Protein AF-X1TJ73-F1 (afdb_monomer_lite)

Structure (mmCIF, N/CA/C/O backbone):
data_AF-X1TJ73-F1
#
_entry.id   AF-X1TJ73-F1
#
loop_
_atom_site.group_PDB
_atom_site.id
_atom_site.type_symbol
_atom_site.label_atom_id
_atom_site.label_alt_id
_atom_site.label_comp_id
_atom_site.label_asym_id
_atom_site.label_entity_id
_atom_site.label_seq_id
_atom_site.pdbx_PDB_ins_code
_atom_site.Cartn_x
_atom_site.Cartn_y
_atom_site.Cartn_z
_atom_site.occupancy
_atom_site.B_iso_or_equiv
_atom_site.auth_seq_id
_atom_site.auth_comp_id
_atom_site.auth_asym_id
_atom_site.auth_atom_id
_atom_site.pdbx_PDB_model_num
ATOM 1 N N . MET A 1 1 ? 18.230 -20.813 -7.230 1.00 63.91 1 MET A N 1
ATOM 2 C CA . MET A 1 1 ? 17.495 -20.087 -6.168 1.00 63.91 1 MET A CA 1
ATOM 3 C C . MET A 1 1 ? 16.538 -21.046 -5.472 1.00 63.91 1 MET A C 1
ATOM 5 O O . MET A 1 1 ? 15.922 -21.858 -6.158 1.00 63.91 1 MET A O 1
ATOM 9 N N . SER A 1 2 ? 16.470 -21.008 -4.137 1.00 76.06 2 SER A N 1
ATOM 10 C CA . SER A 1 2 ? 15.566 -21.855 -3.340 1.00 76.06 2 SER A CA 1
ATOM 11 C C . SER A 1 2 ? 14.183 -21.212 -3.210 1.00 76.06 2 SER A C 1
ATOM 13 O O . SER A 1 2 ? 14.056 -19.998 -3.333 1.00 76.06 2 SER A O 1
ATOM 15 N N . ASN A 1 3 ? 13.158 -22.032 -2.983 1.00 91.62 3 ASN A N 1
ATOM 16 C CA . ASN A 1 3 ? 11.834 -21.556 -2.594 1.00 91.62 3 ASN A CA 1
ATOM 17 C C . ASN A 1 3 ? 11.852 -21.291 -1.083 1.00 91.62 3 ASN A C 1
ATOM 19 O O . ASN A 1 3 ? 12.287 -22.162 -0.332 1.00 91.62 3 ASN A O 1
ATOM 23 N N . SER A 1 4 ? 11.405 -20.119 -0.643 1.00 96.50 4 SER A N 1
ATOM 24 C CA . SER A 1 4 ? 11.385 -19.737 0.770 1.00 96.50 4 SER A CA 1
ATOM 25 C C . SER A 1 4 ? 9.994 -19.280 1.170 1.00 96.50 4 SER A C 1
ATOM 27 O O . SER A 1 4 ? 9.349 -18.533 0.436 1.00 96.50 4 SER A O 1
ATOM 29 N N . HIS A 1 5 ? 9.548 -19.721 2.341 1.00 97.25 5 HIS A N 1
ATOM 30 C CA . HIS A 1 5 ? 8.290 -19.317 2.949 1.00 97.25 5 HIS A CA 1
ATOM 31 C C . HIS A 1 5 ? 8.534 -19.022 4.424 1.00 97.25 5 HIS A C 1
ATOM 33 O O . HIS A 1 5 ? 9.240 -19.762 5.107 1.00 97.25 5 HIS A O 1
ATOM 39 N N . LYS A 1 6 ? 7.924 -17.951 4.917 1.00 97.94 6 LYS A N 1
ATOM 40 C CA . LYS A 1 6 ? 7.961 -17.550 6.317 1.00 97.94 6 LYS A CA 1
ATOM 41 C C . LYS A 1 6 ? 6.555 -17.154 6.732 1.00 97.94 6 LYS A C 1
ATOM 43 O O . LYS A 1 6 ? 6.015 -16.182 6.212 1.00 97.94 6 LYS A O 1
ATOM 48 N N . VAL A 1 7 ? 5.989 -17.897 7.673 1.00 98.19 7 VAL A N 1
ATOM 49 C CA . VAL A 1 7 ? 4.808 -17.465 8.423 1.00 98.19 7 VAL A CA 1
ATOM 50 C C . VAL A 1 7 ? 5.302 -16.754 9.675 1.00 98.19 7 VAL A C 1
ATOM 52 O O . VAL A 1 7 ? 6.294 -17.168 10.276 1.00 98.19 7 VAL A O 1
ATOM 55 N N . PHE A 1 8 ? 4.670 -15.646 10.030 1.00 98.12 8 PHE A N 1
ATOM 56 C CA . PHE A 1 8 ? 5.055 -14.840 11.180 1.00 98.12 8 PHE A CA 1
ATOM 57 C C . PHE A 1 8 ? 3.831 -14.181 11.806 1.00 98.12 8 PHE A C 1
ATOM 59 O O . PHE A 1 8 ? 2.776 -14.109 11.189 1.00 98.12 8 PHE A O 1
ATOM 66 N N . VAL A 1 9 ? 3.988 -13.676 13.023 1.00 98.19 9 VAL A N 1
ATOM 67 C CA . VAL A 1 9 ? 3.064 -12.722 13.641 1.00 98.19 9 VAL A CA 1
ATOM 68 C C . VAL A 1 9 ? 3.860 -11.450 13.889 1.00 98.19 9 VAL A C 1
ATOM 70 O O . VAL A 1 9 ? 5.031 -11.516 14.265 1.00 98.19 9 VAL A O 1
ATOM 73 N N . SER A 1 10 ? 3.266 -10.294 13.619 1.00 96.81 10 SER A N 1
ATOM 74 C CA . SER A 1 10 ? 3.901 -8.998 13.848 1.00 96.81 10 SER A CA 1
ATOM 75 C C . SER A 1 10 ? 2.876 -8.035 14.420 1.00 96.81 10 SER A C 1
ATOM 77 O O . SER A 1 10 ? 1.741 -7.990 13.951 1.00 96.81 10 SER A O 1
ATOM 79 N N . GLY A 1 11 ? 3.296 -7.278 15.428 1.00 96.25 11 GLY A N 1
ATOM 80 C CA . GLY A 1 11 ? 2.509 -6.232 16.058 1.00 96.25 11 GLY A CA 1
ATOM 81 C C . GLY A 1 11 ? 3.293 -4.931 16.120 1.00 96.25 11 GLY A C 1
ATOM 82 O O . GLY A 1 11 ? 4.523 -4.951 16.194 1.00 96.25 11 GLY A O 1
ATOM 83 N N . MET A 1 12 ? 2.575 -3.820 16.087 1.00 96.56 12 MET A N 1
ATOM 84 C CA . MET A 1 12 ? 3.081 -2.479 16.339 1.00 96.56 12 MET A CA 1
ATOM 85 C C . MET A 1 12 ? 2.033 -1.725 17.150 1.00 96.56 12 MET A C 1
ATOM 87 O O . MET A 1 12 ? 0.839 -1.906 16.919 1.00 96.56 12 MET A O 1
ATOM 91 N N . GLN A 1 13 ? 2.495 -0.907 18.090 1.00 97.12 13 GLN A N 1
ATOM 92 C CA . GLN A 1 13 ? 1.658 -0.046 18.909 1.00 97.12 13 GLN A CA 1
ATOM 93 C C . GLN A 1 13 ? 2.299 1.337 18.977 1.00 97.12 13 GLN A C 1
ATOM 95 O O . GLN A 1 13 ? 3.507 1.452 19.198 1.00 97.12 13 GLN A O 1
ATOM 100 N N . PHE A 1 14 ? 1.472 2.358 18.810 1.00 95.81 14 PHE A N 1
ATOM 101 C CA . PHE A 1 14 ? 1.806 3.756 19.014 1.00 95.81 14 PHE A CA 1
ATOM 102 C C . PHE A 1 14 ? 1.020 4.277 20.210 1.00 95.81 14 PHE A C 1
ATOM 104 O O . PHE A 1 14 ? -0.170 3.993 20.360 1.00 95.81 14 PHE A O 1
ATOM 111 N N . ASN A 1 15 ? 1.711 5.024 21.064 1.00 95.75 15 ASN A N 1
ATOM 112 C CA . ASN A 1 15 ? 1.119 5.708 22.203 1.00 95.75 15 ASN A CA 1
ATOM 113 C C . ASN A 1 15 ? 1.318 7.208 22.017 1.00 95.75 15 ASN A C 1
ATOM 115 O O . ASN A 1 15 ? 2.368 7.629 21.521 1.00 95.75 15 ASN A O 1
ATOM 119 N N . ARG A 1 16 ? 0.350 7.995 22.477 1.00 92.06 16 ARG A N 1
ATOM 120 C CA . ARG A 1 16 ? 0.398 9.451 22.376 1.00 92.06 16 ARG A CA 1
ATOM 121 C C . ARG A 1 16 ? 1.516 10.025 23.223 1.00 92.06 16 ARG A C 1
ATOM 123 O O . ARG A 1 16 ? 1.766 9.577 24.342 1.00 92.06 16 ARG A O 1
ATOM 130 N N . VAL A 1 17 ? 2.138 11.079 22.710 1.00 91.75 17 VAL A N 1
ATOM 131 C CA . VAL A 1 17 ? 3.201 11.801 23.422 1.00 91.75 17 VAL A CA 1
ATOM 132 C C . VAL A 1 17 ? 2.646 12.590 24.614 1.00 91.75 17 VAL A C 1
ATOM 134 O O . VAL A 1 17 ? 3.331 12.731 25.621 1.00 91.75 17 VAL A O 1
ATOM 137 N N . GLU A 1 18 ? 1.409 13.080 24.512 1.00 92.81 18 GLU A N 1
ATOM 138 C CA . GLU A 1 18 ? 0.784 13.984 25.488 1.00 92.81 18 GLU A CA 1
ATOM 139 C C . GLU A 1 18 ? 0.465 13.309 26.827 1.00 92.81 18 GLU A C 1
ATOM 141 O O . GLU A 1 18 ? 0.726 13.882 27.884 1.00 92.81 18 GLU A O 1
ATOM 146 N N . ASP A 1 19 ? -0.100 12.100 26.790 1.00 92.75 19 ASP A N 1
ATOM 147 C CA . ASP A 1 19 ? -0.622 11.407 27.976 1.00 92.75 19 ASP A CA 1
ATOM 148 C C . ASP A 1 19 ? -0.216 9.923 28.067 1.00 92.75 19 ASP A C 1
ATOM 150 O O . ASP A 1 19 ? -0.573 9.244 29.030 1.00 92.75 19 ASP A O 1
ATOM 154 N N . GLY A 1 20 ? 0.528 9.398 27.086 1.00 92.50 20 GLY A N 1
ATOM 155 C CA . GLY A 1 20 ? 0.958 7.997 27.040 1.00 92.50 20 GLY A CA 1
ATOM 156 C C . GLY A 1 20 ? -0.156 6.986 26.750 1.00 92.50 20 GLY A C 1
ATOM 157 O O . GLY A 1 20 ? 0.097 5.780 26.800 1.00 92.50 20 GLY A O 1
ATOM 158 N N . SER A 1 21 ? -1.375 7.441 26.457 1.00 94.19 21 SER A N 1
ATOM 159 C CA . SER A 1 21 ? -2.500 6.576 26.090 1.00 94.19 21 SER A CA 1
ATOM 160 C C . SER A 1 21 ? -2.286 5.896 24.734 1.00 94.19 21 SER A C 1
ATOM 162 O O . SER A 1 21 ? -1.499 6.358 23.907 1.00 94.19 21 SER A O 1
ATOM 164 N N . LEU A 1 22 ? -3.003 4.794 24.494 1.00 92.69 22 LEU A N 1
ATOM 165 C CA . LEU A 1 22 ? -2.978 4.090 23.212 1.00 92.69 22 LEU A CA 1
ATOM 166 C C . LEU A 1 22 ? -3.520 4.982 22.087 1.00 92.69 22 LEU A C 1
ATOM 168 O O . LEU A 1 22 ? -4.647 5.455 22.189 1.00 92.69 22 LEU A O 1
ATOM 172 N N . GLU A 1 23 ? -2.755 5.134 21.008 1.00 94.12 23 GLU A N 1
ATOM 173 C CA . GLU A 1 23 ? -3.157 5.860 19.796 1.00 94.12 23 GLU A CA 1
ATOM 174 C C . GLU A 1 23 ? -3.572 4.897 18.681 1.00 94.12 23 GLU A C 1
ATOM 176 O O . GLU A 1 23 ? -4.701 4.938 18.204 1.00 94.12 23 GLU A O 1
ATOM 181 N N . SER A 1 24 ? -2.672 3.980 18.324 1.00 95.94 24 SER A N 1
ATOM 182 C CA . SER A 1 24 ? -2.871 3.023 17.237 1.00 95.94 24 SER A CA 1
ATOM 183 C C . SER A 1 24 ? -2.226 1.689 17.589 1.00 95.94 24 SER A C 1
ATOM 185 O O . SER A 1 24 ? -1.172 1.622 18.227 1.00 95.94 24 SER A O 1
ATOM 187 N N . THR A 1 25 ? -2.849 0.590 17.191 1.00 97.50 25 THR A N 1
ATOM 188 C CA . THR A 1 25 ? -2.264 -0.749 17.231 1.00 97.50 25 THR A CA 1
ATOM 189 C C . THR A 1 25 ? -2.606 -1.485 15.956 1.00 97.50 25 THR A C 1
ATOM 191 O O . THR A 1 25 ? -3.744 -1.462 15.506 1.00 97.50 25 THR A O 1
ATOM 194 N N . SER A 1 26 ? -1.640 -2.231 15.428 1.00 97.44 26 SER A N 1
ATOM 195 C CA . SER A 1 26 ? -1.865 -3.185 14.349 1.00 97.44 26 SER A CA 1
ATOM 196 C C . SER A 1 26 ? -1.132 -4.476 14.664 1.00 97.44 26 SER A C 1
ATOM 198 O O . SER A 1 26 ? 0.089 -4.477 14.834 1.00 97.44 26 SER A O 1
ATOM 200 N N . ILE A 1 27 ? -1.857 -5.588 14.757 1.00 98.38 27 ILE A N 1
ATOM 201 C CA . ILE A 1 27 ? -1.286 -6.904 15.041 1.00 98.38 27 ILE A CA 1
ATOM 202 C C . ILE A 1 27 ? -1.929 -7.974 14.177 1.00 98.38 27 ILE A C 1
ATOM 204 O O . ILE A 1 27 ? -3.138 -7.994 13.978 1.00 98.38 27 ILE A O 1
ATOM 208 N N . GLY A 1 28 ? -1.133 -8.917 13.689 1.00 98.25 28 GLY A N 1
ATOM 209 C CA . GLY A 1 28 ? -1.711 -10.089 13.056 1.00 98.25 28 GLY A CA 1
ATOM 210 C C . GLY A 1 28 ? -0.709 -11.022 12.397 1.00 98.25 28 GLY A C 1
ATOM 211 O O . GLY A 1 28 ? 0.503 -10.757 12.393 1.00 98.25 28 GLY A O 1
ATOM 212 N N . PRO A 1 29 ? -1.203 -12.157 11.882 1.00 98.50 29 PRO A N 1
ATOM 213 C CA . PRO A 1 29 ? -0.395 -13.100 11.139 1.00 98.50 29 PRO A CA 1
ATOM 214 C C . PRO A 1 29 ? -0.016 -12.543 9.764 1.00 98.50 29 PRO A C 1
ATOM 216 O O . PRO A 1 29 ? -0.757 -11.800 9.118 1.00 98.50 29 PRO A O 1
ATOM 219 N N . GLY A 1 30 ? 1.142 -12.973 9.287 1.00 98.44 30 GLY A N 1
ATOM 220 C CA . GLY A 1 30 ? 1.637 -12.671 7.962 1.00 98.44 30 GLY A CA 1
ATOM 221 C C . GLY A 1 30 ? 2.323 -13.861 7.315 1.00 98.44 30 GLY A C 1
ATOM 222 O O . GLY A 1 30 ? 2.812 -14.781 7.975 1.00 98.44 30 GLY A O 1
ATOM 223 N N . TRP A 1 31 ? 2.368 -13.820 5.992 1.00 98.50 31 TRP A N 1
ATOM 224 C CA . TRP A 1 31 ? 3.040 -14.798 5.161 1.00 98.50 31 TRP A CA 1
ATOM 225 C C . TRP A 1 31 ? 3.908 -14.082 4.134 1.00 98.50 31 TRP A C 1
ATOM 227 O O . TRP A 1 31 ? 3.417 -13.339 3.288 1.00 98.50 31 TRP A O 1
ATOM 237 N N . SER A 1 32 ? 5.213 -14.325 4.211 1.00 98.38 32 SER A N 1
ATOM 238 C CA . SER A 1 32 ? 6.173 -13.921 3.190 1.00 98.38 32 SER A CA 1
ATOM 239 C C . SER A 1 32 ? 6.628 -15.134 2.404 1.00 98.38 32 SER A C 1
ATOM 241 O O . SER A 1 32 ? 6.892 -16.192 2.981 1.00 98.38 32 SER A O 1
ATOM 243 N N . PHE A 1 33 ? 6.812 -14.974 1.101 1.00 97.88 33 PHE A N 1
ATOM 244 C CA . PHE A 1 33 ? 7.442 -15.996 0.282 1.00 97.88 33 PHE A CA 1
ATOM 245 C C . PHE A 1 33 ? 8.327 -15.405 -0.808 1.00 97.88 33 PHE A C 1
ATOM 247 O O . PHE A 1 33 ? 8.131 -14.281 -1.269 1.00 97.88 33 PHE A O 1
ATOM 254 N N . GLN A 1 34 ? 9.286 -16.212 -1.247 1.00 97.44 34 GLN A N 1
ATOM 255 C CA . GLN A 1 34 ? 10.063 -15.985 -2.451 1.00 97.44 34 GLN A CA 1
ATOM 256 C C . GLN A 1 34 ? 10.133 -17.286 -3.243 1.00 97.44 34 GLN A C 1
ATOM 258 O O . GLN A 1 34 ? 10.595 -18.311 -2.745 1.00 97.44 34 GLN A O 1
ATOM 263 N N . THR A 1 35 ? 9.687 -17.240 -4.492 1.00 96.06 35 THR A N 1
ATOM 264 C CA . THR A 1 35 ? 9.683 -18.414 -5.370 1.00 96.06 35 THR A CA 1
ATOM 265 C C . THR A 1 35 ? 11.043 -18.625 -6.030 1.00 96.06 35 THR A C 1
ATOM 267 O O . THR A 1 35 ? 11.834 -17.695 -6.188 1.00 96.06 35 THR A O 1
ATOM 270 N N . LYS A 1 36 ? 11.285 -19.832 -6.560 1.00 93.75 36 LYS A N 1
ATOM 271 C CA . LYS A 1 36 ? 12.477 -20.113 -7.387 1.00 93.75 36 LYS A CA 1
ATOM 272 C C . LYS A 1 36 ? 12.585 -19.218 -8.629 1.00 93.75 36 LYS A C 1
ATOM 274 O O . LYS A 1 36 ? 13.681 -19.057 -9.155 1.00 93.75 36 LYS A O 1
ATOM 279 N N . LYS A 1 37 ? 11.459 -18.667 -9.100 1.00 92.56 37 LYS A N 1
ATOM 280 C CA . LYS A 1 37 ? 11.396 -17.732 -10.231 1.00 92.56 37 LYS A CA 1
ATOM 281 C C . LYS A 1 37 ? 11.603 -16.273 -9.803 1.00 92.56 37 LYS A C 1
ATOM 283 O O . LYS A 1 37 ? 11.414 -15.406 -10.639 1.00 92.56 37 LYS A O 1
ATOM 288 N N . SER A 1 38 ? 11.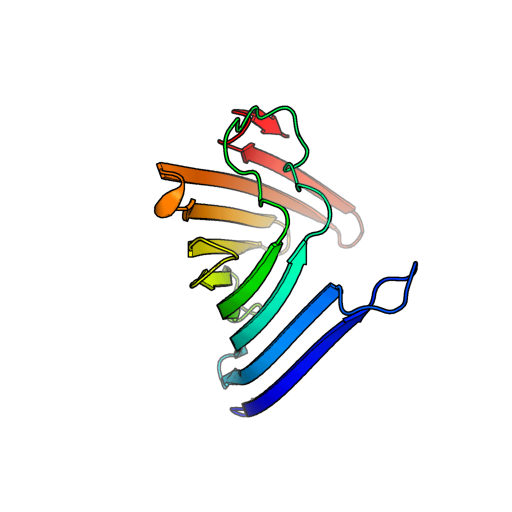971 -16.009 -8.546 1.00 94.19 38 SER A N 1
ATOM 289 C CA . SER A 1 38 ? 12.202 -14.675 -7.966 1.00 94.19 38 SER A CA 1
ATOM 290 C C . SER A 1 38 ? 10.957 -13.803 -7.782 1.00 94.19 38 SER A C 1
ATOM 292 O O . SER A 1 38 ? 11.099 -12.623 -7.480 1.00 94.19 38 SER A O 1
ATOM 294 N N . CYS A 1 39 ? 9.744 -14.356 -7.901 1.00 96.88 39 CYS A N 1
ATOM 295 C CA . CYS A 1 39 ? 8.554 -13.654 -7.411 1.00 96.88 39 CYS A CA 1
ATOM 296 C C . CYS A 1 39 ? 8.614 -13.560 -5.885 1.00 96.88 39 CYS A C 1
ATOM 298 O O . CYS A 1 39 ? 8.939 -14.563 -5.240 1.00 96.88 39 CYS A O 1
ATOM 300 N N . ILE A 1 40 ? 8.265 -12.402 -5.336 1.00 97.81 40 ILE A N 1
ATOM 301 C CA . ILE A 1 40 ? 8.210 -12.134 -3.897 1.00 97.81 40 ILE A CA 1
ATOM 302 C C . ILE A 1 40 ? 6.770 -11.779 -3.543 1.00 97.81 40 ILE A C 1
ATOM 304 O O . ILE A 1 40 ? 6.126 -11.032 -4.275 1.00 97.81 40 ILE A O 1
ATOM 308 N N . GLY A 1 41 ? 6.266 -12.296 -2.429 1.00 98.19 41 GLY A N 1
ATOM 309 C CA . GLY A 1 41 ? 4.991 -11.858 -1.876 1.00 98.19 41 GLY A CA 1
ATOM 310 C C . GLY A 1 41 ? 5.064 -11.677 -0.370 1.00 98.19 41 GLY A C 1
ATOM 311 O O . GLY A 1 41 ? 5.806 -12.387 0.313 1.00 98.19 41 GLY A O 1
ATOM 312 N N . ASN A 1 42 ? 4.302 -10.716 0.133 1.00 98.19 42 ASN A N 1
ATOM 313 C CA . ASN A 1 42 ? 4.091 -10.472 1.550 1.00 98.19 42 ASN A CA 1
ATOM 314 C C . ASN A 1 42 ? 2.610 -10.180 1.765 1.00 98.19 42 ASN A C 1
ATOM 316 O O . ASN A 1 42 ? 2.081 -9.241 1.182 1.00 98.19 42 ASN A O 1
ATOM 320 N N . PHE A 1 43 ? 1.952 -10.993 2.577 1.00 98.12 43 PHE A N 1
ATOM 321 C CA . PHE A 1 43 ? 0.543 -10.839 2.909 1.00 98.12 43 PHE A CA 1
ATOM 322 C C . PHE A 1 43 ? 0.381 -10.770 4.416 1.00 98.12 43 PHE A C 1
ATOM 324 O O . PHE A 1 43 ? 1.100 -11.454 5.147 1.00 98.12 43 PHE A O 1
ATOM 331 N N . ARG A 1 44 ? -0.572 -9.970 4.879 1.00 98.38 44 ARG A N 1
ATOM 332 C CA . ARG A 1 44 ? -0.933 -9.837 6.285 1.00 98.38 44 ARG A CA 1
ATOM 333 C C . ARG A 1 44 ? -2.438 -9.715 6.422 1.00 98.38 44 ARG A C 1
ATOM 335 O O . ARG A 1 44 ? -3.082 -9.052 5.617 1.00 98.38 44 ARG A O 1
ATOM 342 N N . ILE A 1 45 ? -2.960 -10.334 7.467 1.00 98.50 45 ILE A N 1
ATOM 343 C CA . ILE A 1 45 ? -4.280 -10.025 8.004 1.00 98.50 45 ILE A CA 1
ATOM 344 C C . ILE A 1 45 ? -4.006 -9.322 9.322 1.00 98.50 45 IL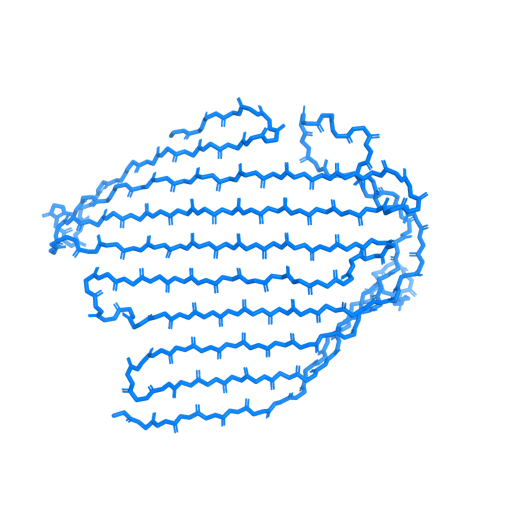E A C 1
ATOM 346 O O . ILE A 1 45 ? -3.266 -9.868 10.140 1.00 98.50 45 ILE A O 1
ATOM 350 N N . ASN A 1 46 ? -4.541 -8.126 9.519 1.00 98.44 46 ASN A N 1
ATOM 351 C CA . ASN A 1 46 ? -4.284 -7.340 10.718 1.00 98.44 46 ASN A CA 1
ATOM 352 C C . ASN A 1 46 ? -5.586 -7.083 11.459 1.00 98.44 46 ASN A C 1
ATOM 354 O O . ASN A 1 46 ? -6.594 -6.756 10.844 1.00 98.44 46 ASN A O 1
ATOM 358 N N . TYR A 1 47 ? -5.530 -7.209 12.777 1.00 98.50 47 TYR A N 1
ATOM 359 C CA . TYR A 1 47 ? -6.468 -6.593 13.692 1.00 98.50 47 TYR A CA 1
ATOM 360 C C . TYR A 1 47 ? -5.909 -5.236 14.095 1.00 98.50 47 TYR A C 1
ATOM 362 O O . TYR A 1 47 ? -4.756 -5.147 14.532 1.00 98.50 47 TYR A O 1
ATOM 370 N N . ASN A 1 48 ? -6.717 -4.198 13.932 1.00 98.25 48 ASN A N 1
ATOM 371 C CA . ASN A 1 48 ? -6.334 -2.825 14.192 1.00 98.25 48 ASN A CA 1
ATOM 372 C C . ASN A 1 48 ? -7.199 -2.229 15.302 1.00 98.25 48 ASN A C 1
ATOM 374 O O . ASN A 1 48 ? -8.388 -2.542 15.406 1.00 98.25 48 ASN A O 1
ATOM 378 N N . ILE A 1 49 ? -6.576 -1.371 16.103 1.00 97.88 49 ILE A N 1
ATOM 379 C CA . ILE A 1 49 ? -7.230 -0.495 17.070 1.00 97.88 49 ILE A CA 1
ATOM 380 C C . ILE A 1 49 ? -6.769 0.917 16.738 1.00 97.88 49 ILE A C 1
ATOM 382 O O . ILE A 1 49 ? -5.565 1.154 16.742 1.00 97.88 49 ILE A O 1
ATOM 386 N N . GLU A 1 50 ? -7.696 1.823 16.463 1.00 95.62 50 GLU A N 1
ATOM 387 C CA . GLU A 1 50 ? -7.391 3.229 16.178 1.00 95.62 50 GLU A CA 1
ATOM 388 C C . GLU A 1 50 ? -8.245 4.115 17.080 1.00 95.62 50 GLU A C 1
ATOM 390 O O . GLU A 1 50 ? -9.469 3.983 17.085 1.00 95.62 50 GLU A O 1
ATOM 395 N N . ASP A 1 51 ? -7.613 4.992 17.855 1.00 94.56 51 ASP A N 1
ATOM 396 C CA . ASP A 1 51 ? -8.286 5.962 18.718 1.00 94.56 51 ASP A CA 1
ATOM 397 C C . ASP A 1 51 ? -8.136 7.369 18.116 1.00 94.56 51 ASP A C 1
ATOM 399 O O . ASP A 1 51 ? -7.074 7.994 18.170 1.00 94.56 51 ASP A O 1
ATOM 403 N N . ILE A 1 52 ? -9.205 7.868 17.502 1.00 90.00 52 ILE A N 1
ATOM 404 C CA . ILE A 1 52 ? -9.245 9.160 16.814 1.00 90.00 52 ILE A CA 1
ATOM 405 C C . ILE A 1 52 ? -9.819 10.206 17.773 1.00 90.00 52 ILE A C 1
ATOM 407 O O . ILE A 1 52 ? -10.988 10.132 18.150 1.00 90.00 52 ILE A O 1
ATOM 411 N N . ARG A 1 53 ? -8.990 11.174 18.189 1.00 84.69 53 ARG A N 1
ATOM 412 C CA . ARG A 1 53 ? -9.357 12.228 19.162 1.00 84.69 53 ARG A CA 1
ATOM 413 C C . ARG A 1 53 ? -9.711 13.573 18.547 1.00 84.69 53 ARG A C 1
ATOM 415 O O . ARG A 1 53 ? -10.265 14.414 19.240 1.00 84.69 53 ARG A O 1
ATOM 422 N N . GLU A 1 54 ? -9.380 13.763 17.282 1.00 77.19 54 GLU A N 1
ATOM 423 C CA . GLU A 1 54 ? -9.758 14.926 16.491 1.00 77.19 54 GLU A CA 1
ATOM 424 C C . GLU A 1 54 ? -10.225 14.409 15.138 1.00 77.19 54 GLU A C 1
ATOM 426 O O . GLU A 1 54 ? -9.674 13.431 14.625 1.00 77.19 54 GLU A O 1
ATOM 431 N N . GLU A 1 55 ? -11.269 15.024 14.590 1.00 67.12 55 GLU A N 1
ATOM 432 C CA . GLU A 1 55 ? -11.769 14.655 13.270 1.00 67.12 55 GLU A CA 1
ATOM 433 C C . GLU A 1 55 ? -10.651 14.839 12.242 1.00 67.12 55 GLU A C 1
ATOM 435 O O . GLU A 1 55 ? -10.013 15.890 12.157 1.00 67.12 55 GLU A O 1
ATOM 440 N N . TYR A 1 56 ? -10.381 13.777 11.487 1.00 64.81 56 TYR A N 1
ATOM 441 C CA . TYR A 1 56 ? -9.372 13.812 10.442 1.00 64.81 56 TYR A CA 1
ATOM 442 C C . TYR A 1 56 ? -10.035 14.132 9.106 1.00 64.81 56 TYR A C 1
ATOM 444 O O . TYR A 1 56 ? -10.740 13.291 8.538 1.00 64.81 56 TYR A O 1
ATOM 452 N N . THR A 1 57 ? -9.763 15.329 8.591 1.00 58.84 57 THR A N 1
ATOM 453 C CA . THR A 1 57 ? -10.061 15.708 7.207 1.00 58.84 57 THR A CA 1
ATOM 454 C C . THR A 1 57 ? -8.838 15.407 6.341 1.00 58.84 57 THR A C 1
ATOM 456 O O . THR A 1 57 ? -7.713 15.798 6.665 1.00 58.84 57 THR A O 1
ATOM 459 N N . PHE A 1 58 ? -9.035 14.709 5.222 1.00 56.12 58 PHE A N 1
ATOM 460 C CA . PHE A 1 58 ? -7.962 14.476 4.256 1.00 56.12 58 PHE A CA 1
ATOM 461 C C . PHE A 1 58 ? -7.451 15.827 3.706 1.00 56.12 58 PHE A C 1
ATOM 463 O O . PHE A 1 58 ? -8.262 16.643 3.271 1.00 56.12 58 PHE A O 1
ATOM 470 N N . PRO A 1 59 ? -6.134 16.114 3.737 1.00 43.75 59 PRO A N 1
ATOM 471 C CA . PRO A 1 59 ? -5.616 17.409 3.308 1.00 43.75 59 PRO A CA 1
ATOM 472 C C . PRO A 1 59 ? -5.652 17.562 1.783 1.00 43.75 59 PRO A C 1
ATOM 474 O O . PRO A 1 59 ? -5.042 16.770 1.064 1.00 43.75 59 PRO A O 1
ATOM 477 N N . GLY A 1 60 ? -6.278 18.640 1.310 1.00 44.44 60 GLY A N 1
ATOM 478 C CA . GLY A 1 60 ? -6.193 19.121 -0.068 1.00 44.44 60 GLY A CA 1
ATOM 479 C C . GLY A 1 60 ? -7.531 19.632 -0.588 1.00 44.44 60 GLY A C 1
ATOM 480 O O . GLY A 1 60 ? -8.580 19.166 -0.180 1.00 44.44 60 GLY A O 1
ATOM 481 N N . ASP A 1 61 ? -7.460 20.573 -1.515 1.00 43.38 61 ASP A N 1
ATOM 482 C CA . ASP A 1 61 ? -8.506 21.365 -2.186 1.00 43.38 61 ASP A CA 1
ATOM 483 C C . ASP A 1 61 ? -9.629 20.551 -2.873 1.00 43.38 61 ASP A C 1
ATOM 485 O O . ASP A 1 61 ? -10.500 21.106 -3.542 1.00 43.38 61 ASP A O 1
ATOM 489 N N . ALA A 1 62 ? -9.618 19.231 -2.704 1.00 41.34 62 ALA A N 1
ATOM 490 C CA . ALA A 1 62 ? -10.795 18.407 -2.826 1.00 41.34 62 ALA A CA 1
ATOM 491 C C . ALA A 1 62 ? -11.665 18.660 -1.591 1.00 41.34 62 ALA A C 1
ATOM 493 O O . ALA A 1 62 ? -11.478 18.054 -0.537 1.00 41.34 62 ALA A O 1
ATOM 494 N N . GLU A 1 63 ? -12.653 19.541 -1.730 1.00 38.62 63 GLU A N 1
ATOM 495 C CA . GLU A 1 63 ? -13.892 19.375 -0.977 1.00 38.62 63 GLU A CA 1
ATOM 496 C C . GLU A 1 63 ? -14.405 17.954 -1.271 1.00 38.62 63 GLU A C 1
ATOM 498 O O . GLU A 1 63 ? -15.157 17.719 -2.214 1.00 38.62 63 GLU A O 1
ATOM 503 N N . ILE A 1 64 ? -13.956 16.972 -0.492 1.00 47.00 64 ILE A N 1
ATOM 504 C CA . ILE A 1 64 ? -14.730 15.773 -0.227 1.00 47.00 64 ILE A CA 1
ATOM 505 C C . ILE A 1 64 ? -15.500 16.138 1.032 1.00 47.00 64 ILE A C 1
ATOM 507 O O . ILE A 1 64 ? -14.969 15.932 2.123 1.00 47.00 64 ILE A O 1
ATOM 511 N N . PRO A 1 65 ? -16.715 16.704 0.927 1.00 44.81 65 PRO A N 1
ATOM 512 C CA . PRO A 1 65 ? -17.472 17.177 2.086 1.00 44.81 65 PRO A CA 1
ATOM 513 C C . PRO A 1 65 ? -17.871 16.069 3.081 1.00 44.81 65 PRO A C 1
ATOM 515 O O . PRO A 1 65 ? -18.654 16.322 3.982 1.00 44.81 65 PRO A O 1
ATOM 518 N N . ASP A 1 66 ? -17.365 14.841 2.936 1.00 49.25 66 ASP A N 1
ATOM 519 C CA . ASP A 1 66 ? -18.011 13.652 3.476 1.00 49.25 66 ASP A CA 1
ATOM 520 C C . ASP A 1 66 ? -17.073 12.468 3.793 1.00 49.25 66 ASP A C 1
ATOM 522 O O . ASP A 1 66 ? -17.542 11.417 4.211 1.00 49.25 66 ASP A O 1
ATOM 526 N N . ALA A 1 67 ? -15.752 12.564 3.620 1.00 54.75 67 ALA A N 1
ATOM 527 C CA . ALA A 1 67 ? -14.842 11.468 4.002 1.00 54.75 67 ALA A CA 1
ATOM 528 C C . ALA A 1 67 ? -14.061 11.790 5.279 1.00 54.75 67 ALA A C 1
ATOM 530 O O . ALA A 1 67 ? -12.886 11.464 5.395 1.00 54.75 67 ALA A O 1
ATOM 531 N N . GLU A 1 68 ? -14.702 12.436 6.243 1.00 69.31 68 GLU A N 1
ATOM 532 C CA . GLU A 1 68 ? -14.125 12.611 7.574 1.00 69.31 68 GLU A CA 1
ATOM 533 C C . GLU A 1 68 ? -14.150 11.269 8.310 1.00 69.31 68 GLU A C 1
ATOM 535 O O . GLU A 1 68 ? -15.076 10.472 8.145 1.00 69.31 68 GLU A O 1
ATOM 540 N N . ILE A 1 69 ? -13.122 10.974 9.099 1.00 82.69 69 ILE A N 1
ATOM 541 C CA . ILE A 1 69 ? -13.191 9.882 10.074 1.00 82.69 69 ILE A CA 1
ATOM 542 C C . ILE A 1 69 ? -13.587 10.519 11.406 1.00 82.69 69 ILE A C 1
ATOM 544 O O . ILE A 1 69 ? -12.781 11.280 11.952 1.00 82.69 69 ILE A O 1
ATOM 548 N N . PRO A 1 70 ? -14.803 10.253 11.925 1.00 85.50 70 PRO A N 1
ATOM 549 C CA . PRO A 1 70 ? -15.248 10.844 13.176 1.00 85.50 70 PRO A CA 1
ATOM 550 C C . PRO A 1 70 ? -14.324 10.474 14.332 1.00 85.50 70 PRO A C 1
ATOM 552 O O . PRO A 1 70 ? -13.684 9.415 14.325 1.00 85.50 70 PRO A O 1
ATOM 555 N N . MET A 1 71 ? -14.319 11.303 15.371 1.00 90.56 71 MET A N 1
ATOM 556 C CA . MET A 1 71 ? -13.689 10.921 16.630 1.00 90.56 71 MET A CA 1
ATOM 557 C C . MET A 1 71 ? -14.296 9.620 17.158 1.00 90.56 71 MET A C 1
ATOM 559 O O . MET A 1 71 ? -15.515 9.431 17.145 1.00 90.56 71 MET A O 1
ATOM 563 N N . GLY A 1 72 ? -13.450 8.723 17.646 1.00 92.06 72 GLY A N 1
ATOM 564 C CA . GLY A 1 72 ? -13.901 7.439 18.150 1.00 92.06 72 GLY A CA 1
ATOM 565 C C . GLY A 1 72 ? -12.803 6.397 18.256 1.00 92.06 72 GLY A C 1
ATOM 566 O O . GLY A 1 72 ? -11.705 6.547 17.725 1.00 92.06 72 GLY A O 1
ATOM 567 N N . LEU A 1 73 ? -13.153 5.312 18.941 1.00 95.19 73 LEU A N 1
ATOM 568 C CA . LEU A 1 73 ? -12.312 4.138 19.100 1.00 95.19 73 LEU A CA 1
ATOM 569 C C . LEU A 1 73 ? -12.798 3.038 18.161 1.00 95.19 73 LEU A C 1
ATOM 571 O O . LEU A 1 73 ? -13.901 2.507 18.315 1.00 95.19 73 LEU A O 1
ATOM 575 N N . TYR A 1 74 ? -11.959 2.693 17.198 1.00 96.19 74 TYR A N 1
ATOM 576 C CA . TYR A 1 74 ? -12.284 1.768 16.129 1.00 96.19 74 TYR A CA 1
ATOM 577 C C . TYR A 1 74 ? -11.537 0.457 16.295 1.00 96.19 74 TYR A C 1
ATOM 579 O O . TYR A 1 74 ? -10.362 0.428 16.652 1.00 96.19 74 TYR A O 1
ATOM 587 N N . TYR A 1 75 ? -12.226 -0.633 15.967 1.00 97.81 75 TYR A N 1
ATOM 588 C CA . TYR A 1 75 ? -11.689 -1.986 15.976 1.00 97.81 75 TYR A CA 1
ATOM 589 C C . TYR A 1 75 ? -12.038 -2.654 14.663 1.00 97.81 75 TYR A C 1
ATOM 591 O O . TYR A 1 75 ? -13.218 -2.798 14.338 1.00 97.81 75 TYR A O 1
ATOM 599 N N . TYR A 1 76 ? -11.035 -3.064 13.897 1.00 97.88 76 TYR A N 1
ATOM 600 C CA . TYR A 1 76 ? -11.307 -3.560 12.556 1.00 97.88 76 TYR A CA 1
ATOM 601 C C . TYR A 1 76 ? -10.232 -4.496 12.023 1.00 97.88 76 TYR A C 1
ATOM 603 O O . TYR A 1 76 ? -9.064 -4.434 12.406 1.00 97.88 76 TYR A O 1
ATOM 611 N N . TRP A 1 77 ? -10.642 -5.362 11.100 1.00 98.38 77 TRP A N 1
ATOM 612 C CA . TRP A 1 77 ? -9.761 -6.279 10.395 1.00 98.38 77 TRP A CA 1
ATOM 613 C C . TRP A 1 77 ? -9.488 -5.808 8.971 1.00 98.38 77 TRP A C 1
ATOM 615 O O . TRP A 1 77 ? -10.416 -5.556 8.200 1.00 98.38 77 TRP A O 1
ATOM 625 N N . ASP A 1 78 ? -8.212 -5.768 8.599 1.00 98.25 78 ASP A N 1
ATOM 626 C CA . ASP A 1 78 ? -7.789 -5.525 7.222 1.00 98.25 78 ASP A CA 1
ATOM 627 C C . ASP A 1 78 ? -6.927 -6.669 6.674 1.00 98.25 78 ASP A C 1
ATOM 629 O O . ASP A 1 78 ? -6.360 -7.487 7.404 1.00 98.25 78 ASP A O 1
ATOM 633 N N . PHE A 1 79 ? -6.852 -6.724 5.353 1.00 98.56 79 PHE A N 1
ATOM 634 C CA . PHE A 1 79 ? -5.882 -7.490 4.597 1.00 98.56 79 PHE A CA 1
ATOM 635 C C . PHE A 1 79 ? -4.947 -6.521 3.881 1.00 98.56 79 PHE A C 1
ATOM 637 O O . PHE A 1 79 ? -5.407 -5.602 3.200 1.00 98.56 79 PHE A O 1
ATOM 644 N N . ARG A 1 80 ? -3.641 -6.778 3.972 1.00 98.38 80 ARG A N 1
ATOM 645 C CA . ARG A 1 80 ? -2.609 -6.067 3.211 1.00 98.38 80 ARG A CA 1
ATOM 646 C C . ARG A 1 80 ? -1.763 -7.053 2.438 1.00 98.38 80 ARG A C 1
ATOM 648 O O . ARG A 1 80 ? -1.323 -8.066 2.984 1.00 98.38 80 ARG A O 1
ATOM 655 N N . GLY A 1 81 ? -1.502 -6.749 1.179 1.00 98.31 81 GLY A N 1
ATOM 656 C CA . GLY A 1 81 ? -0.731 -7.606 0.305 1.00 98.31 81 GLY A CA 1
ATOM 657 C C . GLY A 1 81 ? 0.200 -6.837 -0.603 1.00 98.31 81 GLY A C 1
ATOM 658 O O . GLY A 1 81 ? -0.175 -5.828 -1.178 1.00 98.31 81 GLY A O 1
ATOM 659 N N . MET A 1 82 ? 1.402 -7.368 -0.777 1.00 98.50 82 MET A N 1
ATOM 660 C CA . MET A 1 82 ? 2.357 -6.938 -1.780 1.00 98.50 82 MET A CA 1
ATOM 661 C C . MET A 1 82 ? 2.797 -8.153 -2.586 1.00 98.50 82 MET A C 1
ATOM 663 O O . MET A 1 82 ? 3.130 -9.200 -2.027 1.00 98.50 82 MET A O 1
ATOM 667 N N . PHE A 1 83 ? 2.846 -8.003 -3.902 1.00 98.56 83 PHE A N 1
ATOM 668 C CA . PHE A 1 83 ? 3.370 -9.001 -4.815 1.00 98.56 83 PHE A CA 1
ATOM 669 C C . PHE A 1 83 ? 4.292 -8.351 -5.841 1.00 98.56 83 PHE A C 1
ATOM 671 O O . PHE A 1 83 ? 3.929 -7.390 -6.513 1.00 98.56 83 PHE A O 1
ATOM 678 N N . ILE A 1 84 ? 5.493 -8.897 -5.977 1.00 98.44 84 ILE A N 1
ATOM 679 C CA . ILE A 1 84 ? 6.524 -8.414 -6.888 1.00 98.44 84 ILE A CA 1
ATOM 680 C C . ILE A 1 84 ? 6.855 -9.550 -7.846 1.00 98.44 84 ILE A C 1
ATOM 682 O O . ILE A 1 84 ? 7.314 -10.625 -7.446 1.00 98.44 84 ILE A O 1
ATOM 686 N N . THR A 1 85 ? 6.622 -9.311 -9.131 1.00 98.25 85 THR A N 1
ATOM 687 C CA . THR A 1 85 ? 7.124 -10.197 -10.189 1.00 98.25 85 THR A CA 1
ATOM 688 C C . THR A 1 85 ? 8.640 -10.016 -10.373 1.00 98.25 85 THR A C 1
ATOM 690 O O . THR A 1 85 ? 9.206 -9.033 -9.901 1.00 98.25 85 THR A O 1
ATOM 693 N N . PRO A 1 86 ? 9.343 -10.940 -11.046 1.00 96.62 86 PRO A N 1
ATOM 694 C CA . PRO A 1 86 ? 10.804 -10.935 -11.082 1.00 96.62 86 PRO A CA 1
ATOM 695 C C . PRO A 1 86 ? 11.373 -9.676 -11.749 1.00 96.62 86 PRO A C 1
ATOM 697 O O . PRO A 1 86 ? 11.292 -9.530 -12.966 1.00 96.62 86 PRO A O 1
ATOM 700 N N . MET A 1 87 ? 12.023 -8.815 -10.963 1.00 92.88 87 MET A N 1
ATOM 701 C CA . MET A 1 87 ? 12.612 -7.550 -11.439 1.00 92.88 87 MET A CA 1
ATOM 702 C C . MET A 1 87 ? 13.824 -7.741 -12.365 1.00 92.88 87 MET A C 1
ATOM 704 O O . MET A 1 87 ? 14.334 -6.787 -12.935 1.00 92.88 87 MET A O 1
ATOM 708 N N . THR A 1 88 ? 14.294 -8.980 -12.532 1.00 91.88 88 THR A N 1
ATOM 709 C CA . THR A 1 88 ? 15.357 -9.337 -13.482 1.00 91.88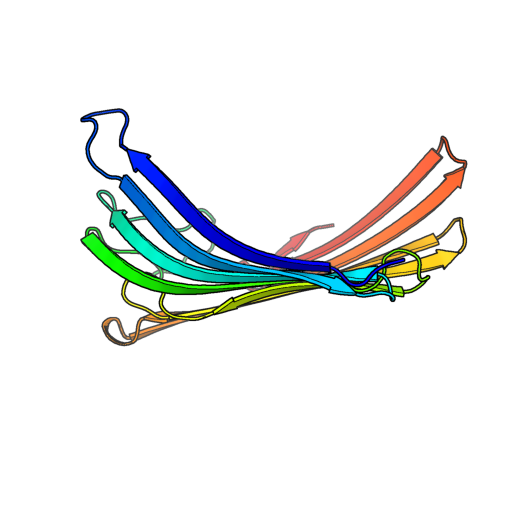 88 THR A CA 1
ATOM 710 C C . THR A 1 88 ? 14.868 -9.426 -14.927 1.00 91.88 88 THR A C 1
ATOM 712 O O . THR A 1 88 ? 15.679 -9.581 -15.838 1.00 91.88 88 THR A O 1
ATOM 715 N N . ARG A 1 89 ? 13.551 -9.378 -15.159 1.00 94.12 89 ARG A N 1
ATOM 716 C CA . ARG A 1 89 ? 12.959 -9.405 -16.499 1.00 94.12 89 ARG A CA 1
ATOM 717 C C . ARG A 1 89 ? 12.818 -7.993 -17.053 1.00 94.12 89 ARG A C 1
ATOM 719 O O . ARG A 1 89 ? 12.610 -7.046 -16.302 1.00 94.12 89 ARG A O 1
ATOM 726 N N . SER A 1 90 ? 12.838 -7.875 -18.383 1.00 96.12 90 SER A N 1
ATOM 727 C CA . SER A 1 90 ? 12.593 -6.601 -19.069 1.00 96.12 90 SER A CA 1
ATOM 728 C C . SER A 1 90 ? 11.262 -5.978 -18.659 1.00 96.12 90 SER A C 1
ATOM 730 O O . SER A 1 90 ? 11.197 -4.771 -18.499 1.00 96.12 90 SER A O 1
ATOM 732 N N . PHE A 1 91 ? 10.227 -6.791 -18.432 1.00 97.88 91 PHE A N 1
ATOM 733 C CA . PHE A 1 91 ? 8.963 -6.345 -17.858 1.00 97.88 91 PHE A CA 1
ATOM 734 C C . PHE A 1 91 ? 8.754 -6.960 -16.476 1.00 97.88 91 PHE A C 1
ATOM 736 O O . PHE A 1 91 ? 8.826 -8.186 -16.324 1.00 97.88 91 PHE A O 1
ATOM 743 N N . TYR A 1 92 ? 8.441 -6.121 -15.497 1.00 98.38 92 TYR A N 1
ATOM 744 C CA . TYR A 1 92 ? 8.016 -6.535 -14.168 1.00 98.38 92 TYR A CA 1
ATOM 745 C C . TYR A 1 92 ? 6.958 -5.571 -13.633 1.00 98.38 92 TYR A C 1
ATOM 747 O O . TYR A 1 92 ? 6.811 -4.452 -14.098 1.00 98.38 92 TYR A O 1
ATOM 755 N N . THR A 1 93 ? 6.204 -6.013 -12.643 1.00 98.50 93 THR A N 1
ATOM 756 C CA . THR A 1 93 ? 5.237 -5.209 -11.907 1.00 98.50 93 THR A CA 1
ATOM 757 C C . THR A 1 93 ? 5.350 -5.466 -10.413 1.00 98.50 93 THR A C 1
ATOM 759 O O . THR A 1 93 ? 5.659 -6.588 -9.981 1.00 98.50 93 THR A O 1
ATOM 762 N N . ILE A 1 94 ? 5.052 -4.419 -9.651 1.00 98.62 94 ILE A N 1
ATOM 763 C CA . ILE A 1 94 ? 4.732 -4.473 -8.226 1.00 98.62 94 ILE A CA 1
ATOM 764 C C . ILE A 1 94 ? 3.224 -4.252 -8.099 1.00 98.62 94 ILE A C 1
ATOM 766 O O . ILE A 1 94 ? 2.677 -3.370 -8.758 1.00 98.62 94 ILE A O 1
ATOM 770 N N . ALA A 1 95 ? 2.555 -5.079 -7.306 1.00 98.69 95 ALA A N 1
ATOM 771 C CA . ALA A 1 95 ? 1.145 -4.952 -6.978 1.00 98.69 95 ALA A CA 1
ATOM 772 C C . ALA A 1 95 ? 0.994 -4.840 -5.461 1.00 98.69 95 ALA A C 1
ATOM 774 O O . ALA A 1 95 ? 1.552 -5.659 -4.731 1.00 98.69 95 ALA A O 1
ATOM 775 N N . GLU A 1 96 ? 0.241 -3.850 -5.004 1.00 98.75 96 GLU A N 1
ATOM 776 C CA . GLU A 1 96 ? -0.118 -3.638 -3.601 1.00 98.75 96 GLU A CA 1
ATOM 777 C C . GLU A 1 96 ? -1.643 -3.660 -3.480 1.00 98.75 96 GLU A C 1
ATOM 779 O O . GLU A 1 96 ? -2.332 -3.137 -4.355 1.00 98.75 96 GLU A O 1
ATOM 784 N N . LEU A 1 97 ? -2.162 -4.297 -2.435 1.00 98.50 97 LEU A N 1
ATOM 785 C CA . LEU A 1 97 ? -3.588 -4.454 -2.171 1.00 98.50 97 LEU A CA 1
ATOM 786 C C . LEU A 1 97 ? -3.860 -4.203 -0.690 1.00 98.50 97 LEU A C 1
ATOM 788 O O . LEU A 1 97 ? -3.303 -4.897 0.158 1.00 98.50 97 LEU A O 1
ATOM 792 N N . ASP A 1 98 ? -4.782 -3.297 -0.401 1.00 98.06 98 ASP A N 1
ATOM 793 C CA . ASP A 1 98 ? -5.386 -3.114 0.912 1.00 98.06 98 ASP A CA 1
ATOM 794 C C . ASP A 1 98 ? -6.890 -3.363 0.794 1.00 98.06 98 ASP A C 1
ATOM 796 O O . ASP A 1 98 ? -7.576 -2.689 0.028 1.00 98.06 98 ASP A O 1
ATOM 800 N N . ALA A 1 99 ? -7.425 -4.324 1.541 1.00 98.25 99 ALA A N 1
ATOM 801 C CA . ALA A 1 99 ? -8.838 -4.681 1.461 1.00 98.25 99 ALA A CA 1
ATOM 802 C C . ALA A 1 99 ? -9.406 -5.064 2.828 1.00 98.25 99 ALA A C 1
ATOM 804 O O . ALA A 1 99 ? -8.725 -5.708 3.617 1.00 98.25 99 ALA A O 1
ATOM 805 N N . GLY A 1 100 ? -10.666 -4.731 3.095 1.00 98.00 100 GLY A N 1
ATOM 806 C CA . GLY A 1 100 ? -11.361 -5.149 4.314 1.00 98.00 100 GLY A CA 1
ATOM 807 C C . GLY A 1 100 ? -12.052 -3.991 5.015 1.00 98.00 100 GLY A C 1
ATOM 808 O O . GLY A 1 100 ? -12.489 -3.037 4.369 1.00 98.00 100 GLY A O 1
ATOM 809 N N . GLN A 1 101 ? -12.179 -4.100 6.333 1.00 98.06 101 GLN A N 1
ATOM 810 C CA . GLN A 1 101 ? -12.731 -3.034 7.156 1.00 98.06 101 GLN A CA 1
ATOM 811 C C . GLN A 1 101 ? -11.728 -1.877 7.264 1.00 98.06 101 GLN A C 1
ATOM 813 O O . GLN A 1 101 ? -10.515 -2.068 7.153 1.00 98.06 101 GLN A O 1
ATOM 818 N N . PHE A 1 102 ? -12.247 -0.673 7.461 1.00 95.00 102 PHE A N 1
ATOM 819 C CA . PHE A 1 102 ? -11.469 0.553 7.576 1.00 95.00 102 PHE A CA 1
ATOM 820 C C . PHE A 1 102 ? -12.251 1.538 8.442 1.00 95.00 102 PHE A C 1
ATOM 822 O O . PHE A 1 102 ? -13.222 2.117 7.961 1.00 95.00 102 PHE A O 1
ATOM 829 N N . TYR A 1 103 ? -11.859 1.683 9.712 1.00 93.56 103 TYR A N 1
ATOM 830 C CA . TYR A 1 103 ? -12.635 2.417 10.720 1.00 93.56 103 TYR A CA 1
ATOM 831 C C . TYR A 1 103 ? -14.086 1.901 10.804 1.00 93.56 103 TYR A C 1
ATOM 833 O O . TYR A 1 103 ? -14.294 0.702 10.988 1.00 93.56 103 TYR A O 1
ATOM 841 N N . ASP A 1 104 ? -15.076 2.779 10.649 1.00 93.00 104 ASP A N 1
ATOM 842 C CA . ASP A 1 104 ? -16.510 2.476 10.563 1.00 93.00 104 ASP A CA 1
ATOM 843 C C . ASP A 1 104 ? -16.975 2.029 9.164 1.00 93.00 104 ASP A C 1
ATOM 845 O O . ASP A 1 104 ? -18.164 1.819 8.931 1.00 93.00 104 ASP A O 1
ATOM 849 N N . GLY A 1 105 ? -16.055 1.870 8.213 1.00 94.50 105 GLY A N 1
ATOM 850 C CA . GLY A 1 105 ? -16.362 1.527 6.831 1.00 94.50 105 GLY A CA 1
ATOM 851 C C . GLY A 1 105 ? -15.555 0.359 6.283 1.00 94.50 105 GLY A C 1
ATOM 852 O O . GLY A 1 105 ? -15.058 -0.524 6.988 1.00 94.50 105 GLY A O 1
ATOM 853 N N . THR A 1 106 ? -15.442 0.347 4.960 1.00 96.69 106 THR A N 1
ATOM 854 C CA . THR A 1 106 ? -14.646 -0.622 4.208 1.00 96.69 106 THR A CA 1
ATOM 855 C C . THR A 1 106 ? -13.757 0.078 3.198 1.00 96.69 106 THR A C 1
ATOM 857 O O . THR A 1 106 ? -14.120 1.116 2.642 1.00 96.69 106 THR A O 1
ATOM 860 N N . ARG A 1 107 ? -12.594 -0.519 2.943 1.00 95.88 107 ARG A N 1
ATOM 861 C CA . ARG A 1 107 ? -11.626 -0.054 1.953 1.00 95.88 107 ARG A CA 1
ATOM 862 C C . ARG A 1 107 ? -11.303 -1.165 0.971 1.00 95.88 107 ARG A C 1
ATOM 864 O O . ARG A 1 107 ? -11.102 -2.314 1.359 1.00 95.88 107 ARG A O 1
ATOM 871 N N . PHE A 1 108 ? -11.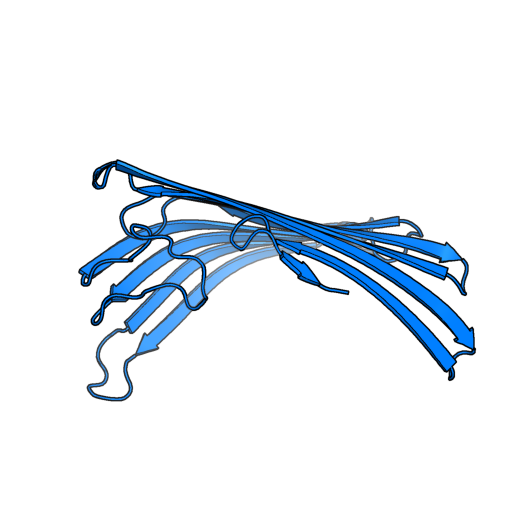187 -0.786 -0.293 1.00 97.69 108 PHE A N 1
ATOM 872 C CA . PHE A 1 108 ? -10.495 -1.543 -1.323 1.00 97.69 108 PHE A CA 1
ATOM 873 C C . PHE A 1 108 ? -9.537 -0.597 -2.044 1.00 97.69 108 PHE A C 1
ATOM 875 O O . PHE A 1 108 ? -9.973 0.347 -2.697 1.00 97.69 108 PHE A O 1
ATOM 882 N N . SER A 1 109 ? -8.238 -0.834 -1.920 1.00 97.88 109 SER A N 1
ATOM 883 C CA . SER A 1 109 ? -7.204 -0.094 -2.631 1.00 97.88 109 SER A CA 1
ATOM 884 C C . SER A 1 109 ? -6.282 -1.062 -3.347 1.00 97.88 109 SER A C 1
ATOM 886 O O . SER A 1 109 ? -5.796 -2.013 -2.741 1.00 97.88 109 SER A O 1
ATOM 888 N N . ILE A 1 110 ? -6.042 -0.830 -4.633 1.00 98.38 110 ILE A N 1
ATOM 889 C CA . ILE A 1 110 ? -5.057 -1.582 -5.406 1.00 98.38 110 ILE A CA 1
ATOM 890 C C . ILE A 1 110 ? -4.136 -0.613 -6.128 1.00 98.38 110 ILE A C 1
ATOM 892 O O . ILE A 1 110 ? -4.599 0.298 -6.811 1.00 98.38 110 ILE A O 1
ATOM 896 N N . THR A 1 111 ? -2.831 -0.843 -6.005 1.00 98.62 111 THR A N 1
ATOM 897 C CA . THR A 1 111 ? -1.806 -0.105 -6.741 1.00 98.62 111 THR A CA 1
ATOM 898 C C . THR A 1 111 ? -1.007 -1.062 -7.608 1.00 98.62 111 THR A C 1
ATOM 900 O O . THR A 1 111 ? -0.429 -2.029 -7.118 1.00 98.62 111 THR A O 1
ATOM 903 N N . LEU A 1 112 ? -0.942 -0.781 -8.906 1.00 98.62 112 LEU A N 1
ATOM 904 C CA . LEU A 1 112 ? -0.108 -1.492 -9.868 1.00 98.62 112 LEU A CA 1
ATOM 905 C C . LEU A 1 112 ? 1.005 -0.569 -10.345 1.00 98.62 112 LEU A C 1
ATOM 907 O O . LEU A 1 112 ? 0.737 0.540 -10.796 1.00 98.62 112 LEU A O 1
ATOM 911 N N . ARG A 1 113 ? 2.250 -1.038 -10.278 1.00 98.69 113 ARG A N 1
ATOM 912 C CA . ARG A 1 113 ? 3.439 -0.322 -10.753 1.00 98.69 113 ARG A CA 1
ATOM 913 C C . ARG A 1 113 ? 4.194 -1.179 -11.771 1.00 98.69 113 ARG A C 1
ATOM 915 O O . ARG A 1 113 ? 5.148 -1.864 -11.386 1.00 98.69 113 ARG A O 1
ATOM 922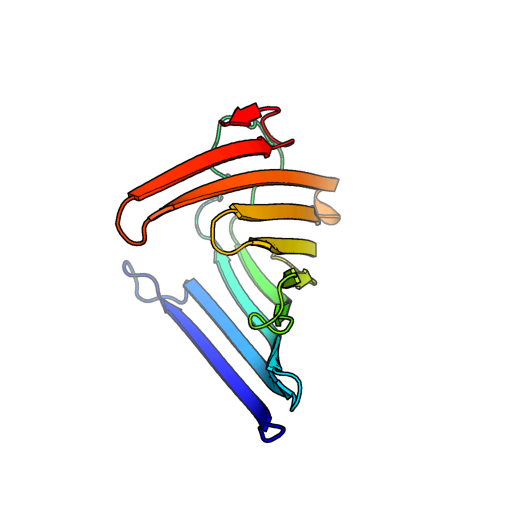 N N . PRO A 1 114 ? 3.737 -1.235 -13.035 1.00 98.50 114 PRO A N 1
ATOM 923 C CA . PRO A 1 114 ? 4.465 -1.910 -14.098 1.00 98.50 114 PRO A CA 1
ATOM 924 C C . PRO A 1 114 ? 5.690 -1.094 -14.524 1.00 98.50 114 PRO A C 1
ATOM 926 O O . PRO A 1 114 ? 5.621 0.124 -14.675 1.00 98.50 114 PRO A O 1
ATOM 929 N N . THR A 1 115 ? 6.782 -1.788 -14.808 1.00 98.56 115 THR A N 1
ATOM 930 C CA . THR A 1 115 ? 8.010 -1.238 -15.373 1.00 98.56 115 THR A CA 1
ATOM 931 C C . THR A 1 115 ? 8.440 -2.091 -16.555 1.00 98.56 115 THR A C 1
ATOM 933 O O . THR A 1 115 ? 8.480 -3.322 -16.479 1.00 98.56 115 THR A O 1
ATOM 936 N N . TRP A 1 116 ? 8.797 -1.426 -17.647 1.00 98.44 116 TRP A N 1
ATOM 937 C CA . TRP A 1 116 ? 9.335 -2.020 -18.854 1.00 98.44 116 TRP A CA 1
ATOM 938 C C . TRP A 1 116 ? 10.677 -1.382 -19.219 1.00 98.44 116 TRP A C 1
ATOM 940 O O . TRP A 1 116 ? 10.751 -0.272 -19.742 1.00 98.44 116 TRP A O 1
ATOM 950 N N . ASN A 1 117 ? 11.745 -2.134 -18.994 1.00 97.25 117 ASN A N 1
ATOM 951 C CA . ASN A 1 117 ? 13.071 -1.882 -19.537 1.00 97.25 117 ASN A CA 1
ATOM 952 C C . ASN A 1 117 ? 13.085 -2.280 -21.017 1.00 97.25 117 ASN A C 1
ATOM 954 O O . ASN A 1 117 ? 13.290 -3.451 -21.352 1.00 97.25 117 ASN A O 1
ATOM 958 N N . ILE A 1 118 ? 12.824 -1.317 -21.899 1.00 95.75 118 ILE A N 1
ATOM 959 C CA . ILE A 1 118 ? 12.815 -1.525 -23.353 1.00 95.75 118 ILE A CA 1
ATOM 960 C C . ILE A 1 118 ? 14.238 -1.805 -23.848 1.00 95.75 118 ILE A C 1
ATOM 962 O O . ILE A 1 118 ? 14.448 -2.661 -24.706 1.00 95.75 118 ILE A O 1
ATOM 966 N N . SER A 1 119 ? 15.225 -1.100 -23.292 1.00 94.75 119 SER A N 1
ATOM 967 C CA . SER A 1 119 ? 16.648 -1.301 -23.573 1.00 94.75 119 SER A CA 1
ATOM 968 C C . SER A 1 119 ? 17.504 -0.874 -22.379 1.00 94.75 119 SER A C 1
ATOM 970 O O . SER A 1 119 ? 16.985 -0.426 -21.360 1.00 94.75 119 SER A O 1
ATOM 972 N N . SER A 1 120 ? 18.831 -0.951 -22.510 1.00 91.31 120 SER A N 1
ATOM 973 C CA . SER A 1 120 ? 19.763 -0.403 -21.513 1.00 91.31 120 SER A CA 1
ATOM 974 C C . SER A 1 120 ? 19.669 1.118 -21.343 1.00 91.31 120 SER A C 1
ATOM 976 O O . SER A 1 120 ? 20.227 1.647 -20.389 1.00 91.31 120 SER A O 1
ATOM 978 N N . SER A 1 121 ? 19.010 1.817 -22.272 1.00 96.00 121 SER A N 1
ATOM 979 C CA . SER A 1 121 ? 18.910 3.279 -22.292 1.00 96.00 121 SER A CA 1
ATOM 980 C C . SER A 1 121 ? 17.488 3.799 -22.115 1.00 96.00 121 SER A C 1
ATOM 982 O O . SER A 1 121 ? 17.329 4.998 -21.918 1.00 96.00 121 SER A O 1
ATOM 984 N N . PHE A 1 122 ? 16.465 2.945 -22.183 1.00 96.75 122 PHE A N 1
ATOM 985 C CA . PHE A 1 122 ? 15.065 3.361 -22.108 1.00 96.75 122 PHE A CA 1
ATOM 986 C C . PHE A 1 122 ? 14.271 2.488 -21.142 1.00 96.75 122 PHE A C 1
ATOM 988 O O . PHE A 1 122 ? 14.180 1.271 -21.318 1.00 96.75 122 PHE A O 1
ATOM 995 N N . GLU A 1 123 ? 13.635 3.142 -20.175 1.00 97.94 123 GLU A N 1
ATOM 996 C CA . GLU A 1 123 ? 12.679 2.535 -19.253 1.00 97.94 123 GLU A CA 1
ATOM 997 C C . GLU A 1 123 ? 11.350 3.293 -19.319 1.00 97.94 123 GLU A C 1
ATOM 999 O O . GLU A 1 123 ? 11.308 4.526 -19.268 1.00 97.94 123 GLU A O 1
ATOM 1004 N N . LEU A 1 124 ? 10.259 2.538 -19.417 1.00 98.12 124 LEU A N 1
ATOM 1005 C CA . LEU A 1 124 ? 8.906 3.023 -19.188 1.00 98.12 124 LEU A CA 1
ATOM 1006 C C . LEU A 1 124 ? 8.415 2.497 -17.850 1.00 98.12 124 LEU A C 1
ATOM 1008 O O . LEU A 1 124 ? 8.533 1.306 -17.578 1.00 98.12 124 LEU A O 1
ATOM 1012 N N . SER A 1 125 ? 7.810 3.351 -17.039 1.00 98.25 125 SER A N 1
ATOM 1013 C CA . SER A 1 125 ? 7.104 2.916 -15.837 1.00 98.25 125 SER A CA 1
ATOM 1014 C C . SER A 1 125 ? 5.726 3.549 -15.758 1.00 98.25 125 SER A C 1
ATOM 1016 O O . SER A 1 125 ? 5.493 4.671 -16.207 1.00 98.25 125 SER A O 1
ATOM 1018 N N . GLY A 1 126 ? 4.795 2.784 -15.210 1.00 98.06 126 GLY A N 1
ATOM 1019 C CA . GLY A 1 126 ? 3.443 3.217 -14.922 1.00 98.06 126 GLY A CA 1
ATOM 1020 C C . GLY A 1 126 ? 3.148 3.101 -13.435 1.00 98.06 126 GLY A C 1
ATOM 1021 O O . GLY A 1 126 ? 3.786 2.339 -12.709 1.00 98.06 126 GLY A O 1
ATOM 1022 N N . MET A 1 127 ? 2.140 3.834 -12.992 1.00 98.25 127 MET A N 1
ATOM 1023 C CA . MET A 1 127 ? 1.435 3.583 -11.749 1.00 98.25 127 MET A CA 1
ATOM 1024 C C . MET A 1 127 ? -0.056 3.757 -12.009 1.00 98.25 127 MET A C 1
ATOM 1026 O O . MET A 1 127 ? -0.459 4.719 -12.657 1.00 98.25 127 MET A O 1
ATOM 1030 N N . TYR A 1 128 ? -0.860 2.824 -11.522 1.00 98.12 128 TYR A N 1
ATOM 1031 C CA . TYR A 1 128 ? -2.299 3.001 -11.427 1.00 98.12 128 TYR A CA 1
ATOM 1032 C C . TYR A 1 128 ? -2.753 2.604 -10.033 1.00 98.12 128 TYR A C 1
ATOM 1034 O O . TYR A 1 128 ? -2.498 1.477 -9.606 1.00 98.12 128 TYR A O 1
ATOM 1042 N N . GLN A 1 129 ? -3.414 3.525 -9.350 1.00 98.06 129 GLN A N 1
ATOM 1043 C CA . GLN A 1 129 ? -4.000 3.324 -8.040 1.00 98.06 129 GLN A CA 1
ATOM 1044 C C . GLN A 1 129 ? -5.505 3.556 -8.131 1.00 98.06 129 GLN A C 1
ATOM 1046 O O . GLN A 1 129 ? -5.953 4.605 -8.588 1.00 98.06 129 GLN A O 1
ATOM 1051 N N . LEU A 1 130 ? -6.267 2.564 -7.686 1.00 96.50 130 LEU A N 1
ATOM 1052 C CA . LEU A 1 130 ? -7.700 2.664 -7.447 1.00 96.50 130 LEU A CA 1
ATOM 1053 C C . LEU A 1 130 ? -7.910 2.627 -5.940 1.00 96.50 130 LEU A C 1
ATOM 1055 O O . LEU A 1 130 ? -7.501 1.656 -5.311 1.00 96.50 130 LEU A O 1
ATOM 1059 N N . ASN A 1 131 ? -8.581 3.631 -5.386 1.00 94.44 131 ASN A N 1
ATOM 1060 C CA . ASN A 1 131 ? -9.040 3.633 -4.003 1.00 94.44 131 ASN A CA 1
ATOM 1061 C C . ASN A 1 131 ? -10.560 3.675 -3.992 1.00 94.44 131 ASN A C 1
ATOM 1063 O O . ASN A 1 131 ? -11.148 4.542 -4.626 1.00 94.44 131 ASN A O 1
ATOM 1067 N N . ARG A 1 132 ? -11.191 2.770 -3.252 1.00 93.94 132 ARG A N 1
ATOM 1068 C CA . ARG A 1 132 ? -12.622 2.793 -2.978 1.00 93.94 132 ARG A CA 1
ATOM 1069 C C . ARG A 1 132 ? -12.855 2.698 -1.479 1.00 93.94 132 ARG A C 1
ATOM 1071 O O . ARG A 1 132 ? -12.427 1.727 -0.854 1.00 93.94 132 ARG A O 1
ATOM 1078 N N . LEU A 1 133 ? -13.543 3.688 -0.930 1.00 93.19 133 LEU A N 1
ATOM 1079 C CA . LEU A 1 133 ? -14.003 3.726 0.453 1.00 93.19 133 LEU A CA 1
ATOM 1080 C C . LEU A 1 133 ? -15.529 3.690 0.468 1.00 93.19 133 LEU A C 1
ATOM 1082 O O . LEU A 1 133 ? -16.181 4.278 -0.395 1.00 93.19 133 LEU A O 1
ATOM 1086 N N . ASN A 1 134 ? -16.096 2.975 1.432 1.00 92.81 134 ASN A N 1
ATOM 1087 C CA . ASN A 1 134 ? -17.539 2.897 1.614 1.00 92.81 134 ASN A CA 1
ATO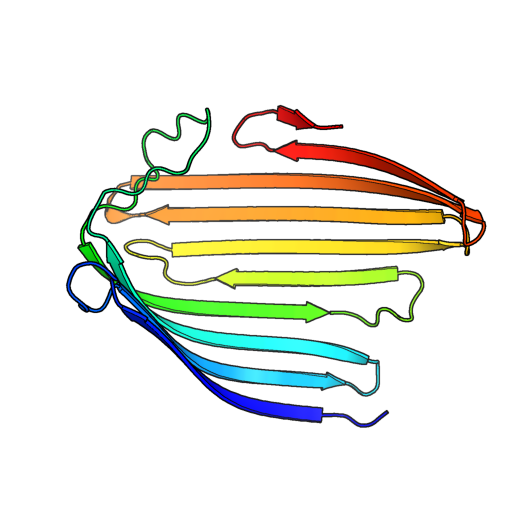M 1088 C C . ASN A 1 134 ? -17.871 2.887 3.110 1.00 92.81 134 ASN A C 1
ATOM 1090 O O . ASN A 1 134 ? -17.522 1.932 3.812 1.00 92.81 134 ASN A O 1
ATOM 1094 N N . PHE A 1 135 ? -18.554 3.940 3.556 1.00 91.69 135 PHE A N 1
ATOM 1095 C CA . PHE A 1 135 ? -19.068 4.146 4.906 1.00 91.69 135 PHE A CA 1
ATOM 1096 C C . PHE A 1 135 ? -20.598 4.073 4.860 1.00 91.69 135 PHE A C 1
ATOM 1098 O O . PHE A 1 135 ? -21.296 5.086 4.779 1.00 91.69 135 PHE A O 1
ATOM 1105 N N . LYS A 1 136 ? -21.130 2.844 4.853 1.00 89.88 136 LYS A N 1
ATOM 1106 C CA . LYS A 1 136 ? -22.562 2.576 4.626 1.00 89.88 136 LYS A CA 1
ATOM 1107 C C . LYS A 1 136 ? -23.474 3.307 5.601 1.00 89.88 136 LYS A C 1
ATOM 1109 O O . LYS A 1 136 ? -24.463 3.887 5.168 1.00 89.88 136 LYS A O 1
ATOM 1114 N N . ASP A 1 137 ? -23.125 3.300 6.884 1.00 90.50 137 ASP A N 1
ATOM 1115 C CA . ASP A 1 137 ? -23.956 3.889 7.940 1.00 90.50 137 ASP A CA 1
ATOM 1116 C C . ASP A 1 137 ? -24.052 5.416 7.808 1.00 90.50 137 ASP A C 1
ATOM 1118 O O . ASP A 1 137 ? -25.052 6.020 8.195 1.00 90.50 137 ASP A O 1
ATOM 1122 N N . ARG A 1 138 ? -23.049 6.033 7.172 1.00 86.31 138 ARG A N 1
ATOM 1123 C CA . ARG A 1 138 ? -23.015 7.463 6.854 1.00 86.31 138 ARG A CA 1
ATOM 1124 C C . ARG A 1 138 ? -23.532 7.794 5.455 1.00 86.31 138 ARG A C 1
ATOM 1126 O O . ARG A 1 138 ? -23.652 8.963 5.125 1.00 86.31 138 ARG A O 1
ATOM 1133 N N . HIS A 1 139 ? -23.893 6.789 4.652 1.00 87.56 139 HIS A N 1
ATOM 1134 C CA . HIS A 1 139 ? -24.293 6.941 3.246 1.00 87.56 139 HIS A CA 1
ATOM 1135 C C . HIS A 1 139 ? -23.223 7.625 2.376 1.00 87.56 139 HIS A C 1
ATOM 1137 O O . HIS A 1 139 ? -23.549 8.342 1.432 1.00 87.56 139 HIS A O 1
ATOM 1143 N N . GLN A 1 140 ? -21.945 7.381 2.678 1.00 86.12 140 GLN A N 1
ATOM 1144 C CA . GLN A 1 140 ? -20.814 8.017 2.003 1.00 86.12 140 GLN A CA 1
ATOM 1145 C C . GLN A 1 140 ? -19.993 6.970 1.244 1.00 86.12 140 GLN A C 1
ATOM 1147 O O . GLN A 1 140 ? -19.557 5.955 1.795 1.00 86.12 140 GLN A O 1
ATOM 1152 N N . GLU A 1 141 ? -19.769 7.219 -0.044 1.00 88.69 141 GLU A N 1
ATOM 1153 C CA . GLU A 1 141 ? -18.894 6.416 -0.896 1.00 88.69 141 GLU A CA 1
ATOM 1154 C C . GLU A 1 141 ? -17.891 7.319 -1.601 1.00 88.69 141 GLU A C 1
ATOM 1156 O O . GLU A 1 141 ? -18.237 8.388 -2.096 1.00 88.69 141 GLU A O 1
ATOM 1161 N N . TYR A 1 142 ? -16.649 6.856 -1.694 1.00 85.25 142 TYR A N 1
ATOM 1162 C CA . TYR A 1 142 ? -15.576 7.583 -2.353 1.00 85.25 142 TYR A CA 1
ATOM 1163 C C . TYR A 1 142 ? -14.799 6.647 -3.266 1.00 85.25 142 TYR A C 1
ATOM 1165 O O . TYR A 1 142 ? -14.460 5.525 -2.883 1.00 85.25 142 TYR A O 1
ATOM 1173 N N . THR A 1 143 ? -14.530 7.096 -4.489 1.00 90.56 143 THR A N 1
ATOM 1174 C CA . THR A 1 143 ? -13.695 6.373 -5.449 1.00 90.56 143 THR A CA 1
ATOM 1175 C C . THR A 1 143 ? -12.712 7.338 -6.088 1.00 90.56 143 THR A C 1
ATOM 1177 O O . THR A 1 143 ? -13.132 8.324 -6.686 1.00 90.56 143 THR A O 1
ATOM 1180 N N . SER A 1 144 ? -11.417 7.038 -6.002 1.00 90.56 144 SER A N 1
ATOM 1181 C CA . SER A 1 144 ? -10.377 7.808 -6.680 1.00 90.56 144 SER A CA 1
ATOM 1182 C C . SER A 1 144 ? -9.461 6.951 -7.528 1.00 90.56 144 SER A C 1
ATOM 1184 O O . SER A 1 144 ? -9.176 5.785 -7.232 1.00 90.56 144 SER A O 1
ATOM 1186 N N . HIS A 1 145 ? -9.011 7.567 -8.614 1.00 94.06 145 HIS A N 1
ATOM 1187 C CA . HIS A 1 145 ? -8.109 6.995 -9.587 1.00 94.06 145 HIS A CA 1
ATOM 1188 C C . HIS A 1 145 ? -6.895 7.906 -9.716 1.00 94.06 145 HIS A C 1
ATOM 1190 O O . HIS A 1 145 ? -7.017 9.078 -10.072 1.00 94.06 145 HIS A O 1
ATOM 1196 N N . ILE A 1 146 ? -5.714 7.345 -9.478 1.00 94.94 146 ILE A N 1
ATOM 1197 C CA . ILE A 1 146 ? -4.450 8.032 -9.721 1.00 94.94 146 ILE A CA 1
ATOM 1198 C C . ILE A 1 146 ? -3.690 7.238 -10.770 1.00 94.94 146 ILE A C 1
ATOM 1200 O O . ILE A 1 146 ? -3.401 6.057 -10.588 1.00 94.94 146 ILE A O 1
ATOM 1204 N N . GLY A 1 147 ? -3.377 7.885 -11.886 1.00 97.31 147 GLY A N 1
ATOM 1205 C CA . GLY A 1 147 ? -2.578 7.311 -12.960 1.00 97.31 147 GLY A CA 1
ATOM 1206 C C . GLY A 1 147 ? -1.288 8.094 -13.118 1.00 97.31 147 GLY A C 1
ATOM 1207 O O . GLY A 1 147 ? -1.326 9.315 -13.164 1.00 97.31 147 GLY A O 1
ATOM 1208 N N . ARG A 1 148 ? -0.144 7.426 -13.234 1.00 97.44 148 ARG A N 1
ATOM 1209 C CA . ARG A 1 148 ? 1.131 8.056 -13.590 1.00 97.44 148 ARG A CA 1
ATOM 1210 C C . ARG A 1 148 ? 1.803 7.269 -14.698 1.00 97.44 148 ARG A C 1
ATOM 1212 O O . ARG A 1 148 ? 1.855 6.045 -14.654 1.00 97.44 148 ARG A O 1
ATOM 1219 N N . PHE A 1 149 ? 2.383 7.979 -15.647 1.00 98.00 149 PHE A N 1
ATOM 1220 C CA . PHE A 1 149 ? 3.265 7.431 -16.663 1.00 98.00 149 PHE A CA 1
ATOM 1221 C C . PHE A 1 149 ? 4.601 8.161 -16.608 1.00 98.00 149 PHE A C 1
ATOM 1223 O O . PHE A 1 149 ? 4.624 9.383 -16.502 1.00 98.00 149 PHE A O 1
ATOM 1230 N N . LYS A 1 150 ? 5.713 7.431 -16.673 1.00 98.19 150 LYS A N 1
ATOM 1231 C CA . LYS A 1 150 ? 7.067 7.983 -16.640 1.00 98.19 150 LYS A CA 1
ATOM 1232 C C . LYS A 1 150 ? 7.927 7.346 -17.726 1.00 98.19 150 LYS A C 1
ATOM 1234 O O . LYS A 1 150 ? 7.964 6.125 -17.867 1.00 98.19 150 LYS A O 1
ATOM 1239 N N . LEU A 1 151 ? 8.672 8.189 -18.434 1.00 97.88 151 LEU A N 1
ATOM 1240 C CA . LEU A 1 151 ? 9.722 7.803 -19.373 1.00 97.88 151 LEU A CA 1
ATOM 1241 C C . LEU A 1 151 ? 11.078 8.204 -18.790 1.00 97.88 151 LEU A C 1
ATOM 1243 O O . LEU A 1 151 ? 11.274 9.357 -18.402 1.00 97.88 151 LEU A O 1
ATOM 1247 N N . MET A 1 152 ? 12.020 7.266 -18.754 1.00 97.69 152 MET A N 1
ATOM 1248 C CA . MET A 1 152 ? 13.408 7.505 -18.368 1.00 97.69 152 MET A CA 1
ATOM 1249 C C . MET A 1 152 ? 14.342 7.161 -19.528 1.00 97.69 152 MET A C 1
ATOM 1251 O O . MET A 1 152 ? 14.305 6.053 -20.065 1.00 97.69 152 MET A O 1
ATOM 1255 N N . TYR A 1 153 ? 15.200 8.115 -19.881 1.00 97.62 153 TYR A N 1
ATOM 1256 C CA . TYR A 1 153 ? 16.269 7.962 -20.856 1.00 97.62 153 TYR A CA 1
ATOM 1257 C C . TYR A 1 153 ? 17.634 8.050 -20.170 1.00 97.62 153 TYR A C 1
ATOM 1259 O O . TYR A 1 153 ? 17.930 9.015 -19.467 1.00 97.62 153 TYR A O 1
ATOM 1267 N N . MET A 1 154 ? 18.490 7.061 -20.401 1.00 97.12 154 MET A N 1
ATOM 1268 C CA . MET A 1 154 ? 19.861 7.013 -19.899 1.00 97.12 154 MET A CA 1
ATOM 1269 C C . MET A 1 154 ? 20.829 7.152 -21.076 1.00 97.12 154 MET A C 1
ATOM 1271 O O . MET A 1 154 ? 21.079 6.190 -21.807 1.00 97.12 154 MET A O 1
ATOM 1275 N N . TYR A 1 155 ? 21.389 8.354 -21.246 1.00 93.81 155 TYR A N 1
ATOM 1276 C CA . TYR A 1 155 ? 22.447 8.605 -22.229 1.00 93.81 155 TYR A CA 1
ATOM 1277 C C . TYR A 1 155 ? 23.752 7.905 -21.820 1.00 93.81 155 TYR A C 1
ATOM 1279 O O . TYR A 1 155 ? 24.454 7.337 -22.652 1.00 93.81 155 TYR A O 1
ATOM 1287 N N . SER A 1 156 ? 24.071 7.922 -20.521 1.00 93.00 156 SER A N 1
ATOM 1288 C CA . SER A 1 156 ? 25.198 7.187 -19.935 1.00 93.00 156 SER A CA 1
ATOM 1289 C C . SER A 1 156 ? 24.904 6.790 -18.486 1.00 93.00 156 SER A C 1
ATOM 1291 O O . SER A 1 156 ? 23.913 7.225 -17.905 1.00 93.00 156 SER A O 1
ATOM 1293 N N . THR A 1 157 ? 25.813 6.048 -17.849 1.00 88.25 157 THR A N 1
ATOM 1294 C CA . THR A 1 157 ? 25.724 5.730 -16.409 1.00 88.25 157 THR A CA 1
ATOM 1295 C C . THR A 1 157 ? 25.822 6.958 -15.497 1.00 88.25 157 THR A C 1
ATOM 1297 O O . THR A 1 157 ? 25.550 6.853 -14.305 1.00 88.25 157 THR A O 1
ATOM 1300 N N . LYS A 1 158 ? 26.219 8.117 -16.040 1.00 94.75 158 LYS A N 1
ATOM 1301 C CA . LYS A 1 158 ? 26.369 9.383 -15.309 1.00 94.75 158 LYS A CA 1
ATOM 1302 C C . LYS A 1 158 ? 25.333 10.438 -15.696 1.00 94.75 158 LYS A C 1
ATOM 1304 O O . LYS A 1 158 ? 25.234 11.449 -15.012 1.00 94.75 158 LYS A O 1
ATOM 1309 N N . LEU A 1 159 ? 24.601 10.235 -16.794 1.00 94.94 159 LEU A N 1
ATOM 1310 C CA . LEU A 1 159 ? 23.649 11.210 -17.321 1.00 94.94 159 LEU A CA 1
ATOM 1311 C C . LEU A 1 159 ? 22.365 10.516 -17.761 1.00 94.94 159 LEU A C 1
ATOM 1313 O O . LEU A 1 159 ? 22.368 9.707 -18.692 1.00 94.94 159 LEU A O 1
ATOM 1317 N N . SER A 1 160 ? 21.269 10.894 -17.113 1.00 95.88 160 SER A N 1
ATOM 1318 C CA . SER A 1 160 ? 19.919 10.459 -17.445 1.00 95.88 160 SER A CA 1
ATOM 1319 C C . SER A 1 160 ? 18.958 11.642 -17.407 1.00 95.88 160 SER A C 1
ATOM 1321 O O . SER A 1 160 ? 19.238 12.667 -16.784 1.00 95.88 160 SER A O 1
ATOM 1323 N N . ALA A 1 161 ? 17.838 11.494 -18.098 1.00 97.31 161 ALA A N 1
ATOM 1324 C CA . ALA A 1 161 ? 16.724 12.421 -18.088 1.00 97.31 161 ALA A CA 1
ATOM 1325 C C . ALA A 1 161 ? 15.430 11.626 -17.906 1.00 97.31 161 ALA A C 1
ATOM 1327 O O . ALA A 1 161 ? 15.311 10.497 -18.386 1.00 97.31 161 ALA A O 1
ATOM 1328 N N . SER A 1 162 ? 14.445 12.208 -17.228 1.00 96.62 162 SER A N 1
ATOM 1329 C CA . SER A 1 162 ? 13.121 11.604 -17.122 1.00 96.62 162 SER A CA 1
ATOM 1330 C C . SER A 1 162 ? 12.027 12.651 -17.171 1.00 96.62 162 SER A C 1
ATOM 1332 O O . SER A 1 162 ? 12.215 13.760 -16.683 1.00 96.62 162 SER A O 1
ATOM 1334 N N . THR A 1 163 ? 10.878 12.256 -17.695 1.00 97.12 163 THR A N 1
ATOM 1335 C CA . THR A 1 163 ? 9.638 13.033 -17.677 1.00 97.12 163 THR A CA 1
ATOM 1336 C C . THR A 1 163 ? 8.510 12.128 -17.205 1.00 97.12 163 THR A C 1
ATOM 1338 O O . THR A 1 163 ? 8.580 10.905 -17.381 1.00 97.12 163 THR A O 1
ATOM 1341 N N . PHE A 1 164 ? 7.492 12.701 -16.575 1.00 97.19 164 PHE A N 1
ATOM 1342 C CA . PHE A 1 164 ? 6.300 11.965 -16.200 1.00 97.19 164 PHE A CA 1
ATOM 1343 C C . PHE A 1 164 ? 5.052 12.807 -16.431 1.00 97.19 164 PHE A C 1
ATOM 1345 O O . PHE A 1 164 ? 5.119 14.014 -16.607 1.00 97.19 164 PHE A O 1
ATOM 1352 N N . ILE A 1 165 ? 3.911 12.136 -16.452 1.00 96.19 165 ILE A N 1
ATOM 1353 C CA . ILE A 1 165 ? 2.591 12.749 -16.408 1.00 96.19 165 ILE A CA 1
ATOM 1354 C C . ILE A 1 165 ? 1.809 11.969 -15.361 1.00 96.19 165 ILE A C 1
ATOM 1356 O O . ILE A 1 165 ? 1.837 10.736 -15.359 1.00 96.19 165 ILE A O 1
ATOM 1360 N N . GLN A 1 166 ? 1.137 12.665 -14.457 1.00 94.00 166 GLN A N 1
ATOM 1361 C CA . GLN A 1 166 ? 0.236 12.095 -13.471 1.00 94.00 166 GLN A CA 1
ATOM 1362 C C . GLN A 1 166 ? -1.133 12.753 -13.575 1.00 94.00 166 GLN A C 1
ATOM 1364 O O . GLN A 1 166 ? -1.222 13.966 -13.681 1.00 94.00 166 GLN A O 1
ATOM 1369 N N . TYR A 1 167 ? -2.179 11.947 -13.476 1.00 92.94 167 TYR A N 1
ATOM 1370 C CA . TYR A 1 167 ? -3.560 12.372 -13.321 1.00 92.94 167 TYR A CA 1
ATOM 1371 C C . TYR A 1 167 ? -4.083 11.929 -11.951 1.00 92.94 167 TYR A C 1
ATOM 1373 O O . TYR A 1 167 ? -3.837 10.786 -11.552 1.00 92.94 167 TYR A O 1
ATOM 1381 N N . ASN A 1 168 ? -4.797 12.812 -11.252 1.00 89.50 168 ASN A N 1
ATOM 1382 C CA . ASN A 1 168 ? -5.584 12.477 -10.065 1.00 89.50 168 ASN A CA 1
ATOM 1383 C C . ASN A 1 168 ? -7.045 12.879 -10.302 1.00 89.50 168 ASN A C 1
ATOM 1385 O O . ASN A 1 168 ? -7.327 14.062 -10.478 1.00 89.50 168 ASN A O 1
ATOM 1389 N N . SER A 1 169 ? -7.956 11.903 -10.277 1.00 85.12 169 SER A N 1
ATOM 1390 C CA . SER A 1 169 ? -9.387 12.143 -10.490 1.00 85.12 169 SER A CA 1
ATOM 1391 C C . SER A 1 169 ? -10.061 12.911 -9.355 1.00 85.12 169 SER A C 1
ATOM 1393 O O . SER A 1 169 ? -11.118 13.484 -9.568 1.00 85.12 169 SER A O 1
ATOM 1395 N N . GLU A 1 170 ? -9.496 12.883 -8.149 1.00 79.50 170 GLU A N 1
ATOM 1396 C CA . GLU A 1 170 ? -10.070 13.532 -6.962 1.00 79.50 170 GLU A CA 1
ATOM 1397 C C . GLU A 1 170 ? -10.075 15.059 -7.075 1.00 79.50 170 GLU A C 1
ATOM 1399 O O . GLU A 1 170 ? -11.056 15.706 -6.736 1.00 79.50 170 GLU A O 1
ATOM 1404 N N . VAL A 1 171 ? -8.984 15.618 -7.593 1.00 79.81 171 VAL A N 1
ATOM 1405 C CA . VAL A 1 171 ? -8.792 17.065 -7.788 1.00 79.81 171 VAL A CA 1
ATOM 1406 C C . VAL A 1 171 ? -8.881 17.465 -9.264 1.00 79.81 171 VAL A C 1
ATOM 1408 O O . VAL A 1 171 ? -8.552 18.591 -9.619 1.00 79.81 171 VAL A O 1
ATOM 1411 N N . ASP A 1 172 ? -9.244 16.510 -10.127 1.00 82.88 172 ASP A N 1
ATOM 1412 C CA . ASP A 1 172 ? -9.225 16.608 -11.591 1.00 82.88 172 ASP A CA 1
ATOM 1413 C C . ASP A 1 172 ? -7.978 17.326 -12.144 1.00 82.88 172 ASP A C 1
ATOM 1415 O O . ASP A 1 172 ? -8.042 18.221 -12.986 1.00 82.88 172 ASP A O 1
ATOM 1419 N N . ALA A 1 173 ? -6.807 16.947 -11.625 1.00 81.06 173 ALA A N 1
ATOM 1420 C CA . ALA A 1 173 ? -5.556 17.643 -11.900 1.00 81.06 173 ALA A CA 1
ATOM 1421 C C . ALA A 1 173 ? -4.562 16.764 -12.656 1.00 81.06 173 ALA A C 1
ATOM 1423 O O . ALA A 1 173 ? -4.421 15.561 -12.400 1.00 81.06 173 ALA A O 1
ATOM 1424 N N . ILE A 1 174 ? -3.814 17.410 -13.552 1.00 89.00 174 ILE A N 1
ATOM 1425 C CA . ILE A 1 174 ? -2.672 16.826 -14.251 1.00 89.00 174 ILE A CA 1
ATOM 1426 C C . ILE A 1 174 ? -1.386 17.471 -13.731 1.00 89.00 174 ILE A C 1
ATOM 1428 O O . ILE A 1 174 ? -1.272 18.692 -13.666 1.00 89.00 174 ILE A O 1
ATOM 1432 N N . ILE A 1 175 ? -0.407 16.637 -13.394 1.00 89.31 175 ILE A N 1
ATOM 1433 C CA . ILE A 1 175 ? 0.930 17.027 -12.935 1.00 89.31 175 ILE A CA 1
ATOM 1434 C C . ILE A 1 175 ? 1.952 16.478 -13.936 1.00 89.31 175 ILE A C 1
ATOM 1436 O O . ILE A 1 175 ? 1.848 15.316 -14.329 1.00 89.31 175 ILE A O 1
ATOM 1440 N N . THR A 1 176 ? 2.940 17.281 -14.335 1.00 84.75 176 THR A N 1
ATOM 1441 C CA . THR A 1 176 ? 3.982 16.913 -15.316 1.00 84.75 176 THR A CA 1
ATOM 1442 C C . THR A 1 176 ? 5.381 17.254 -14.835 1.00 84.75 176 THR A C 1
ATOM 1444 O O . THR A 1 176 ? 5.497 18.324 -14.197 1.00 84.75 176 THR A O 1
#

Sequence (176 aa):
MSNSHKVFVSGMQFNRVEDGSLESTSIGPGWSFQTKKSCIGNFRINYNIEDIREEYTFPGDAEIPDAEIPMGLYYYWDFRGMFITPMTRSFYTIAELDAGQFYDGTRFSITLRPTWNISSSFELSGMYQLNRLNFKDRHQEYTSHIGRFKLMYMYSTKLSASTFIQYNSEVDAIIT

Radius of gyration: 19.88 Å; chains: 1; bounding box: 51×43×52 Å

pLDDT: mean 91.18, std 12.96, range [38.62, 98.75]

Secondary structure (DSSP, 8-state):
---EEEEEEEEEEEE-TTT--EEEEEEEEEEEEE-TT--EEEEEEEEEEEEE-S-BPPSSS---TT--B-SEEEEEEEEEEEEE--TTSSEEEEEEEEEEEETTEEEEEEEEEEEEE-SSSEEEEEEEEEEEEEEGGGTEEEEEEEEEEEEEEEEETTEEEEEEEEEETTTTEEE-

Organism: NCBI:txid412755

Foldseek 3Di:
DDKDKDKDKDKDWDADPPPRHTAKIKIFIKMWIAGPQGKTKIKTKIWMWHAAPDWDDDDDPQPPVAPIQDGDIFIWIKMWMWIWGHPVDQKIKIKIWIWTADGQWTKTKIKIWIKGNPDPFKIKIKIWMWIWIDNPVSPDIDIKIKIKIKIKGDPDPVDIDMDMWMAIPSVRDIDD